Protein 2Q6Q (pdb70)

InterPro domains:
  IPR021611 Spindle pole body component Spc42 [PF11544] (63-131)

CATH classification: 1.20.5.1180

Radius of gyration: 27.57 Å; Cα contacts (8 Å, |Δi|>4): 85; chains: 2; bounding box: 83×24×49 Å

B-factor: mean 36.77, std 15.88, range [16.1, 121.07]

Structure (mmCIF, N/CA/C/O backbone):
data_2Q6Q
#
_entry.id   2Q6Q
#
_cell.length_a   42.860
_cell.length_b   57.790
_cell.length_c   57.170
_cell.angle_alpha   90.00
_cell.angle_beta   90.00
_cell.angle_gamma   90.00
#
_symmetry.space_group_name_H-M   'P 21 21 21'
#
loop_
_entity.id
_entity.type
_entity.pdbx_description
1 polymer 'Spindle pole body component SPC42'
2 non-polymer 'COBALT (II) ION'
3 non-polymer 'CHLORIDE ION'
4 water water
#
loop_
_atom_site.group_PDB
_atom_site.id
_atom_site.type_symbol
_atom_site.label_atom_id
_atom_site.label_alt_id
_atom_site.label_comp_id
_atom_site.label_asym_id
_atom_site.label_entity_id
_atom_site.label_seq_id
_atom_site.pdbx_PDB_ins_code
_atom_site.Cartn_x
_atom_site.Cartn_y
_atom_site.Cartn_z
_atom_site.occupancy
_atom_site.B_iso_or_equiv
_atom_site.auth_seq_id
_atom_site.auth_comp_id
_atom_site.auth_asym_id
_atom_site.auth_atom_id
_atom_site.pdbx_PDB_model_num
ATOM 1 N N . GLN A 1 3 ? 41.972 20.674 29.593 1.00 59.65 67 GLN A N 1
ATOM 2 C CA . GLN A 1 3 ? 41.615 21.646 28.514 1.00 59.16 67 GLN A CA 1
ATOM 3 C C . GLN A 1 3 ? 41.520 20.921 27.180 1.00 57.14 67 GLN A C 1
ATOM 4 O O . GLN A 1 3 ? 40.772 21.335 26.287 1.00 58.78 67 GLN A O 1
ATOM 10 N N . GLN A 1 4 ? 42.315 19.866 27.028 1.00 52.94 68 GLN A N 1
ATOM 11 C CA . GLN A 1 4 ? 41.992 18.871 26.051 1.00 47.33 68 GLN A CA 1
ATOM 12 C C . GLN A 1 4 ? 40.868 18.072 26.719 1.00 40.86 68 GLN A C 1
ATOM 13 O O . GLN A 1 4 ? 39.767 18.044 26.215 1.00 39.67 68 GLN A O 1
ATOM 19 N N . ASN A 1 5 ? 41.109 17.455 27.871 1.00 36.68 69 ASN A N 1
ATOM 20 C CA . ASN A 1 5 ? 40.033 16.656 28.478 1.00 35.42 69 ASN A CA 1
ATOM 21 C C . ASN A 1 5 ? 38.715 17.441 28.620 1.00 34.05 69 ASN A C 1
ATOM 22 O O . ASN A 1 5 ? 37.616 16.909 28.401 1.00 30.32 69 ASN A O 1
ATOM 27 N N . LYS A 1 6 ? 38.839 18.702 29.036 1.00 34.49 70 LYS A N 1
ATOM 28 C CA . LYS A 1 6 ? 37.689 19.582 29.268 1.00 36.79 70 LYS A CA 1
ATOM 29 C C . LYS A 1 6 ? 36.900 19.771 27.973 1.00 36.49 70 LYS A C 1
ATOM 30 O O . LYS A 1 6 ? 35.679 19.669 27.993 1.00 37.01 70 LYS A O 1
ATOM 36 N N . GLU A 1 7 ? 37.586 20.046 26.854 1.00 36.37 71 GLU A N 1
ATOM 37 C CA . GLU A 1 7 ? 36.901 20.268 25.565 1.00 37.59 71 GLU A CA 1
ATOM 38 C C . GLU A 1 7 ? 36.205 18.983 25.095 1.00 35.61 71 GLU A C 1
ATOM 39 O O . GLU A 1 7 ? 35.036 19.011 24.630 1.00 35.28 71 GLU A O 1
ATOM 45 N N . LEU A 1 8 ? 36.937 17.872 25.228 1.00 33.20 72 LEU A N 1
ATOM 46 C CA . LEU A 1 8 ? 36.441 16.543 24.867 1.00 31.98 72 LEU A CA 1
ATOM 47 C C . LEU A 1 8 ? 35.173 16.204 25.632 1.00 30.23 72 LEU A C 1
ATOM 48 O O . LEU A 1 8 ? 34.195 15.734 25.057 1.00 30.59 72 LEU A O 1
ATOM 53 N N . ASN A 1 9 ? 35.174 16.459 26.929 1.00 29.80 73 ASN A N 1
ATOM 54 C CA . ASN A 1 9 ? 33.980 16.221 27.735 1.00 29.79 73 ASN A CA 1
ATOM 55 C C . ASN A 1 9 ? 32.762 17.071 27.342 1.00 30.99 73 ASN A C 1
ATOM 56 O O . ASN A 1 9 ? 31.576 16.624 27.377 1.00 31.46 73 ASN A O 1
ATOM 61 N N . PHE A 1 10 ? 33.039 18.315 27.002 1.00 29.83 74 PHE A N 1
ATOM 62 C CA . PHE A 1 10 ? 32.008 19.185 26.534 1.00 30.40 74 PHE A CA 1
ATOM 63 C C . PHE A 1 10 ? 31.475 18.684 25.199 1.00 29.82 74 PHE A C 1
ATOM 64 O O . PHE A 1 10 ? 30.254 18.661 24.966 1.00 28.83 74 PHE A O 1
ATOM 72 N N . LYS A 1 11 ? 32.392 18.326 24.305 1.00 30.33 75 LYS A N 1
ATOM 73 C CA . LYS A 1 11 ? 31.999 17.708 23.058 1.00 32.06 75 LYS A CA 1
ATOM 74 C C . LYS A 1 11 ? 31.190 16.422 23.248 1.00 30.38 75 LYS A C 1
ATOM 75 O O . LYS A 1 11 ? 30.215 16.144 22.494 1.00 29.03 75 LYS A O 1
ATOM 81 N N . LEU A 1 12 ? 31.569 15.621 24.238 1.00 28.01 76 LEU A N 1
ATOM 82 C CA . LEU A 1 12 ? 30.839 14.374 24.450 1.00 29.04 76 LEU A CA 1
ATOM 83 C C . LEU A 1 12 ? 29.381 14.665 24.888 1.00 28.93 76 LEU A C 1
ATOM 84 O O . LEU A 1 12 ? 28.456 14.039 24.378 1.00 26.48 76 LEU A O 1
ATOM 89 N N . ARG A 1 13 ? 29.190 15.616 25.805 1.00 26.45 77 ARG A N 1
ATOM 90 C CA . ARG A 1 13 ? 27.861 16.092 26.182 1.00 30.77 77 ARG A CA 1
ATOM 91 C C . ARG A 1 13 ? 27.036 16.627 24.997 1.00 30.28 77 ARG A C 1
ATOM 92 O O . ARG A 1 13 ? 25.823 16.409 24.892 1.00 29.33 77 ARG A O 1
ATOM 100 N N . GLU A 1 14 ? 27.688 17.331 24.092 1.00 28.97 78 GLU A N 1
ATOM 101 C CA . GLU A 1 14 ? 26.981 17.785 22.906 1.00 29.88 78 GLU A CA 1
ATOM 102 C C . GLU A 1 14 ? 26.614 16.670 21.946 1.00 29.73 78 GLU A C 1
ATOM 103 O O . GLU A 1 14 ? 25.557 16.731 21.294 1.00 27.30 78 GLU A O 1
ATOM 109 N N . LYS A 1 15 ? 27.502 15.687 21.758 1.00 28.92 79 LYS A N 1
ATOM 110 C CA . LYS A 1 15 ? 27.082 14.522 20.982 1.00 28.05 79 LYS A CA 1
ATOM 111 C C . LYS A 1 15 ? 25.927 13.791 21.609 1.00 26.14 79 LYS A C 1
ATOM 112 O O . LYS A 1 15 ? 25.055 13.306 20.872 1.00 24.48 79 LYS A O 1
ATOM 118 N N . GLN A 1 16 ? 25.951 13.602 22.936 1.00 25.53 80 GLN A N 1
ATOM 119 C CA . GLN A 1 16 ? 24.834 12.946 23.670 1.00 26.66 80 GLN A CA 1
ATOM 120 C C . GLN A 1 16 ? 23.528 13.664 23.424 1.00 27.54 80 GLN A C 1
ATOM 121 O O . GLN A 1 16 ? 22.464 13.046 23.216 1.00 26.90 80 GLN A O 1
ATOM 127 N N . ASN A 1 17 ? 23.590 14.989 23.503 1.00 27.27 81 ASN A N 1
ATOM 128 C CA . ASN A 1 17 ? 22.383 15.805 23.248 1.00 27.03 81 ASN A CA 1
ATOM 129 C C . ASN A 1 17 ? 21.904 15.634 21.798 1.00 26.29 81 ASN A C 1
ATOM 130 O O . ASN A 1 17 ? 20.716 15.593 21.530 1.00 25.18 81 ASN A O 1
ATOM 135 N N . GLU A 1 18 ? 22.836 15.547 20.855 1.00 25.26 82 GLU A N 1
ATOM 136 C CA . GLU A 1 18 ? 22.476 15.337 19.453 1.00 25.07 82 GLU A CA 1
ATOM 137 C C . GLU A 1 18 ? 21.906 13.937 19.240 1.00 23.75 82 GLU A C 1
ATOM 138 O O . GLU A 1 18 ? 20.920 13.719 18.488 1.00 24.19 82 GLU A O 1
ATOM 144 N N . ILE A 1 19 ? 22.490 12.972 19.909 1.00 21.68 83 ILE A N 1
ATOM 145 C CA . ILE A 1 19 ? 21.934 11.625 19.861 1.00 22.81 83 ILE A CA 1
ATOM 146 C C . ILE A 1 19 ? 20.477 11.584 20.381 1.00 24.42 83 ILE A C 1
ATOM 147 O O . ILE A 1 19 ? 19.600 10.899 19.783 1.00 22.23 83 ILE A O 1
ATOM 152 N N . PHE A 1 20 ? 20.213 12.240 21.522 1.00 25.50 84 PHE A N 1
ATOM 153 C CA . PHE A 1 20 ? 18.831 12.274 22.057 1.00 26.54 84 PHE A CA 1
ATOM 154 C C . PHE A 1 20 ? 17.837 12.941 21.077 1.00 26.48 84 PHE A C 1
ATOM 155 O O . PHE A 1 20 ? 16.705 12.510 20.904 1.00 25.31 84 PHE A O 1
ATOM 163 N N . GLU A 1 21 ? 18.247 14.063 20.508 1.00 26.55 85 GLU A N 1
ATOM 164 C CA . GLU A 1 21 ? 17.436 14.773 19.520 1.00 27.82 85 GLU A CA 1
ATOM 165 C C . GLU A 1 21 ? 17.175 13.936 18.240 1.00 24.18 85 GLU A C 1
ATOM 166 O O . GLU A 1 21 ? 16.017 13.858 17.770 1.00 23.07 85 GLU A O 1
ATOM 172 N N . LEU A 1 22 ? 18.194 13.234 17.723 1.00 23.46 86 LEU A N 1
ATOM 173 C CA . LEU A 1 22 ? 17.974 12.273 16.594 1.00 23.23 86 LEU A CA 1
ATOM 174 C C . LEU A 1 22 ? 17.050 11.073 16.938 1.00 23.57 86 LEU A C 1
ATOM 175 O O . LEU A 1 22 ? 16.255 10.572 16.114 1.00 21.97 86 LEU A O 1
ATOM 180 N N . LYS A 1 23 ? 17.139 10.609 18.166 1.00 24.67 87 LYS A N 1
ATOM 181 C CA . LYS A 1 23 ? 16.229 9.563 18.600 1.00 25.82 87 LYS A CA 1
ATOM 182 C C . LYS A 1 23 ? 14.794 10.059 18.684 1.00 25.64 87 LYS A C 1
ATOM 183 O O . LYS A 1 23 ? 13.874 9.337 18.271 1.00 28.55 87 LYS A O 1
ATOM 189 N N . LYS A 1 24 ? 14.579 11.246 19.245 1.00 22.99 88 LYS A N 1
ATOM 190 C CA . LYS A 1 24 ? 13.249 11.869 19.216 1.00 25.68 88 LYS A CA 1
ATOM 191 C C . LYS A 1 24 ? 12.702 12.054 17.796 1.00 26.67 88 LYS A C 1
ATOM 192 O O . LYS A 1 24 ? 11.493 11.868 17.523 1.00 27.78 88 LYS A O 1
ATOM 198 N N . ILE A 1 25 ? 13.574 12.468 16.887 1.00 24.96 89 ILE A N 1
ATOM 199 C CA . ILE A 1 25 ? 13.185 12.587 15.475 1.00 24.77 89 ILE A CA 1
ATOM 200 C C . ILE A 1 25 ? 12.777 11.237 14.864 1.00 25.24 89 ILE A C 1
ATOM 201 O O . ILE A 1 25 ? 11.761 11.119 14.180 1.00 23.61 89 ILE A O 1
ATOM 206 N N . ALA A 1 26 ? 13.572 10.206 15.094 1.00 27.83 90 ALA A N 1
ATOM 207 C CA . ALA A 1 26 ? 13.201 8.887 14.643 1.00 28.07 90 ALA A CA 1
ATOM 208 C C . ALA A 1 26 ? 11.838 8.453 15.225 1.00 30.35 90 ALA A C 1
ATOM 209 O O . ALA A 1 26 ? 10.952 7.928 14.514 1.00 28.52 90 ALA A O 1
ATOM 211 N N . GLU A 1 27 ? 11.681 8.646 16.534 1.00 30.60 91 GLU A N 1
ATOM 212 C CA . GLU A 1 27 ? 10.459 8.273 17.213 1.00 27.17 91 GLU A CA 1
ATOM 213 C C . GLU A 1 27 ? 9.238 8.968 16.574 1.00 26.04 91 GLU A C 1
ATOM 214 O O . GLU A 1 27 ? 8.207 8.304 16.337 1.00 22.36 91 GLU A O 1
ATOM 220 N N . THR A 1 28 ? 9.363 10.282 16.264 1.00 24.92 92 THR A N 1
ATOM 221 C CA . THR A 1 28 ? 8.346 11.040 15.525 1.00 25.95 92 THR A CA 1
ATOM 222 C C . THR A 1 28 ? 8.083 10.470 14.146 1.00 24.67 92 THR A C 1
ATOM 223 O O . THR A 1 28 ? 6.911 10.310 13.798 1.00 23.73 92 THR A O 1
ATOM 227 N N . LEU A 1 29 ? 9.138 10.152 13.360 1.00 23.18 93 LEU A N 1
ATOM 228 C CA . LEU A 1 29 ? 8.894 9.529 12.049 1.00 23.78 93 LEU A CA 1
ATOM 229 C C . LEU A 1 29 ? 8.148 8.193 12.123 1.00 24.78 93 LEU A C 1
ATOM 230 O O . LEU A 1 29 ? 7.215 7.930 11.351 1.00 23.54 93 LEU A O 1
ATOM 235 N N . ARG A 1 30 ? 8.538 7.333 13.049 1.00 26.00 94 ARG A N 1
ATOM 236 C CA . ARG A 1 30 ? 7.816 6.063 13.205 1.00 25.31 94 ARG A CA 1
ATOM 237 C C . ARG A 1 30 ? 6.406 6.329 13.585 1.00 24.57 94 ARG A C 1
ATOM 238 O O . ARG A 1 30 ? 5.533 5.619 13.140 1.00 25.82 94 ARG A O 1
ATOM 246 N N . SER A 1 31 ? 6.158 7.308 14.447 1.00 24.41 95 SER A N 1
ATOM 247 C CA . SER A 1 31 ? 4.765 7.623 14.742 1.00 26.20 95 SER A CA 1
ATOM 248 C C . SER A 1 31 ? 3.928 7.994 13.508 1.00 24.76 95 SER A C 1
ATOM 249 O O . SER A 1 31 ? 2.780 7.519 13.351 1.00 23.51 95 SER A O 1
ATOM 252 N N . LYS A 1 32 ? 4.467 8.897 12.689 1.00 24.30 96 LYS A N 1
ATOM 253 C CA . LYS A 1 32 ? 3.800 9.358 11.485 1.00 23.97 96 LYS A CA 1
ATOM 254 C C . LYS A 1 32 ? 3.681 8.243 10.471 1.00 26.10 96 LYS A C 1
ATOM 255 O O . LYS A 1 32 ? 2.698 8.178 9.722 1.00 26.15 96 LYS A O 1
ATOM 261 N N . LEU A 1 33 ? 4.653 7.339 10.443 1.00 26.80 97 LEU A N 1
ATOM 262 C CA . LEU A 1 33 ? 4.559 6.202 9.499 1.00 28.13 97 LEU A CA 1
ATOM 263 C C . LEU A 1 33 ? 3.357 5.279 9.824 1.00 28.40 97 LEU A C 1
ATOM 264 O O . LEU A 1 33 ? 2.599 4.857 8.938 1.00 27.60 97 LEU A O 1
ATOM 269 N N . GLU A 1 34 ? 3.181 5.023 11.104 1.00 27.22 98 GLU A N 1
ATOM 270 C CA . GLU A 1 34 ? 2.124 4.150 11.603 1.00 26.32 98 GLU A CA 1
ATOM 271 C C . GLU A 1 34 ? 0.775 4.801 11.386 1.00 26.22 98 GLU A C 1
ATOM 272 O O . GLU A 1 34 ? -0.176 4.155 10.950 1.00 27.46 98 GLU A O 1
ATOM 278 N N . LYS A 1 35 ? 0.659 6.093 11.677 1.00 25.30 99 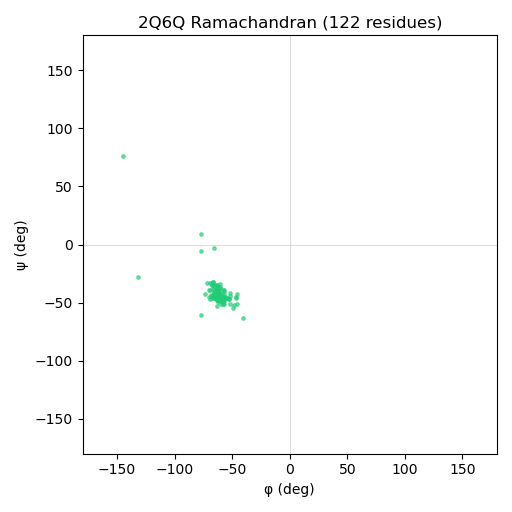LYS A N 1
ATOM 279 C CA . LYS A 1 35 ? -0.518 6.853 11.204 1.00 25.33 99 LYS A CA 1
ATOM 280 C C . LYS A 1 35 ? -0.868 6.811 9.729 1.00 25.77 99 LYS A C 1
ATOM 281 O O . LYS A 1 35 ? -2.040 6.627 9.388 1.00 26.92 99 LYS A O 1
ATOM 287 N N . TYR A 1 36 ? 0.108 6.993 8.844 1.00 24.60 100 TYR A N 1
ATOM 288 C CA . TYR A 1 36 ? -0.149 6.893 7.394 1.00 24.67 100 TYR A CA 1
ATOM 289 C C . TYR A 1 36 ? -0.535 5.501 6.924 1.00 28.61 100 TYR A C 1
ATOM 290 O O . TYR A 1 36 ? -1.278 5.364 5.972 1.00 29.87 100 TYR A O 1
ATOM 299 N N . VAL A 1 37 ? 0.042 4.470 7.547 1.00 29.60 101 VAL A N 1
ATOM 300 C CA . VAL A 1 37 ? -0.381 3.110 7.267 1.00 29.26 101 VAL A CA 1
ATOM 301 C C . VAL A 1 37 ? -1.860 2.952 7.619 1.00 27.80 101 VAL A C 1
ATOM 302 O O . VAL A 1 37 ? -2.637 2.383 6.892 1.00 27.63 101 VAL A O 1
ATOM 306 N N . ASP A 1 38 ? -2.254 3.444 8.769 1.00 28.04 102 ASP A N 1
ATOM 307 C CA . ASP A 1 38 ? -3.655 3.424 9.114 1.00 26.02 102 ASP A CA 1
ATOM 308 C C . ASP A 1 38 ? -4.562 4.270 8.219 1.00 26.88 102 ASP A C 1
ATOM 309 O O . ASP A 1 38 ? -5.700 3.879 7.922 1.00 28.27 102 ASP A O 1
ATOM 314 N N . ILE A 1 39 ? -4.119 5.475 7.918 1.00 25.11 103 ILE A N 1
ATOM 315 C CA . ILE A 1 39 ? -4.832 6.334 6.951 1.00 25.14 103 ILE A CA 1
ATOM 316 C C . ILE A 1 39 ? -5.047 5.571 5.615 1.00 26.95 103 ILE A C 1
ATOM 317 O O . ILE A 1 39 ? -6.180 5.501 5.083 1.00 27.09 103 ILE A O 1
ATOM 322 N N . THR A 1 40 ? -3.999 4.912 5.138 1.00 25.76 104 THR A N 1
ATOM 323 C CA . THR A 1 40 ? -4.014 4.262 3.841 1.00 25.25 104 THR A CA 1
ATOM 324 C C . THR A 1 40 ? -5.024 3.118 3.853 1.00 28.15 104 THR A C 1
ATOM 325 O O . THR A 1 40 ? -5.804 2.958 2.877 1.00 28.29 104 THR A O 1
ATOM 329 N N . LYS A 1 41 ? -5.036 2.340 4.953 1.00 28.75 105 LYS A N 1
ATOM 330 C CA . LYS A 1 41 ? -6.055 1.290 5.107 1.00 28.33 105 LYS A CA 1
ATOM 331 C C . LYS A 1 41 ? -7.457 1.860 5.253 1.00 27.53 105 LYS A C 1
ATOM 332 O O . LYS A 1 41 ? -8.373 1.335 4.686 1.00 23.42 105 LYS A O 1
ATOM 338 N N . LYS A 1 42 ? -7.634 2.945 6.016 1.00 28.46 106 LYS A N 1
ATOM 339 C CA . LYS A 1 42 ? -8.949 3.521 6.095 1.00 28.81 106 LYS A CA 1
ATOM 340 C C . LYS A 1 42 ? -9.444 3.952 4.729 1.00 26.19 106 LYS A C 1
ATOM 341 O O . LYS A 1 42 ? -10.585 3.634 4.341 1.00 25.23 106 LYS A O 1
ATOM 347 N N . LEU A 1 43 ? -8.626 4.713 4.013 1.00 23.05 107 LEU A N 1
ATOM 348 C CA . LEU A 1 43 ? -8.994 5.158 2.680 1.00 22.51 107 LEU A CA 1
ATOM 349 C C . LEU A 1 43 ? -9.319 3.987 1.729 1.00 21.85 107 LEU A C 1
ATOM 350 O O . LEU A 1 43 ? -10.275 4.040 1.012 1.00 23.28 107 LEU A O 1
ATOM 355 N N . GLU A 1 44 ? -8.529 2.926 1.696 1.00 22.62 108 GLU A N 1
ATOM 356 C CA . GLU A 1 44 ? -8.853 1.825 0.833 1.00 24.56 108 GLU A CA 1
ATOM 357 C C . GLU A 1 44 ? -10.190 1.220 1.183 1.00 24.27 108 GLU A C 1
ATOM 358 O O . GLU A 1 44 ? -10.999 0.935 0.303 1.00 25.13 108 GLU A O 1
ATOM 364 N N . ASP A 1 45 ? -10.425 1.008 2.473 1.00 22.96 109 ASP A N 1
ATOM 365 C CA . ASP A 1 45 ? -11.707 0.436 2.892 1.00 27.19 109 ASP A CA 1
ATOM 366 C C . ASP A 1 45 ? -12.867 1.432 2.586 1.00 25.31 109 ASP A C 1
ATOM 367 O O . ASP A 1 45 ? -13.933 1.014 2.125 1.00 23.97 109 ASP A O 1
ATOM 372 N N . GLN A 1 46 ? -12.651 2.742 2.778 1.00 25.02 110 GLN A N 1
ATOM 373 C CA . GLN A 1 46 ? -13.663 3.714 2.372 1.00 25.78 110 GLN A CA 1
ATOM 374 C C . GLN A 1 46 ? -13.937 3.677 0.869 1.00 24.61 110 GLN A C 1
ATOM 375 O O . GLN A 1 46 ? -15.094 3.731 0.456 1.00 25.96 110 GLN A O 1
ATOM 381 N N . ASN A 1 47 ? -12.884 3.614 0.045 1.00 24.07 111 ASN A N 1
ATOM 382 C CA . ASN A 1 47 ? -13.028 3.612 -1.382 1.00 23.02 111 ASN A CA 1
ATOM 383 C C . ASN A 1 47 ? -13.685 2.330 -1.857 1.00 23.24 111 ASN A C 1
ATOM 384 O O . ASN A 1 47 ? -14.446 2.340 -2.806 1.00 22.03 111 ASN A O 1
ATOM 389 N N . LEU A 1 48 ? -13.421 1.237 -1.177 1.00 22.87 112 LEU A N 1
ATOM 390 C CA . LEU A 1 48 ? -14.045 -0.034 -1.569 1.00 21.79 112 LEU A CA 1
ATOM 391 C C . LEU A 1 48 ? -15.546 0.125 -1.309 1.00 20.72 112 LEU A C 1
ATOM 392 O O . LEU A 1 48 ? -16.355 -0.247 -2.101 1.00 23.16 112 LEU A O 1
ATOM 397 N N . ASN A 1 49 ? -15.942 0.673 -0.183 1.00 21.54 113 ASN A N 1
ATOM 398 C CA . ASN A 1 49 ? -17.364 0.802 0.039 1.00 22.35 113 ASN A CA 1
ATOM 399 C C . ASN A 1 49 ? -18.054 1.666 -0.999 1.00 20.83 113 ASN A C 1
ATOM 400 O O . ASN A 1 49 ? -19.183 1.360 -1.454 1.00 18.18 113 ASN A O 1
ATOM 405 N N . LEU A 1 50 ? -17.375 2.712 -1.417 1.00 19.87 114 LEU A N 1
ATOM 406 C CA . LEU A 1 50 ? -17.950 3.609 -2.429 1.00 21.95 114 LEU A CA 1
ATOM 407 C C . LEU A 1 50 ? -18.076 2.911 -3.809 1.00 21.98 114 LEU A C 1
ATOM 408 O O . LEU A 1 50 ? -19.087 3.040 -4.523 1.00 23.41 114 LEU A O 1
ATOM 413 N N . GLN A 1 51 ? -17.034 2.220 -4.230 1.00 21.31 115 GLN A N 1
ATOM 414 C CA . GLN A 1 51 ? -17.138 1.472 -5.498 1.00 23.77 115 GLN A CA 1
ATOM 415 C C . GLN A 1 51 ? -18.198 0.441 -5.487 1.00 24.36 115 GLN A C 1
ATOM 416 O O . GLN A 1 51 ? -18.824 0.239 -6.493 1.00 26.61 115 GLN A O 1
ATOM 422 N N . ILE A 1 52 ? -18.411 -0.234 -4.368 1.00 23.97 116 ILE A N 1
ATOM 423 C CA . ILE A 1 52 ? -19.578 -1.137 -4.274 1.00 24.96 116 ILE A CA 1
ATOM 424 C C . ILE A 1 52 ? -20.957 -0.409 -4.428 1.00 24.57 116 ILE A C 1
ATOM 425 O O . ILE A 1 52 ? -21.863 -0.901 -5.149 1.00 22.23 116 ILE A O 1
ATOM 430 N N . LYS A 1 53 ? -21.153 0.736 -3.749 1.00 23.08 117 LYS A N 1
ATOM 431 C CA . LYS A 1 53 ? -22.393 1.446 -3.922 1.00 26.06 117 LYS A CA 1
ATOM 432 C C . LYS A 1 53 ? -22.551 1.894 -5.376 1.00 23.69 117 LYS A C 1
ATOM 433 O O . LYS A 1 53 ? -23.637 1.859 -5.870 1.00 25.18 117 LYS A O 1
ATOM 439 N N . ILE A 1 54 ? -21.481 2.333 -6.034 1.00 21.12 118 ILE A N 1
ATOM 440 C CA . ILE A 1 54 ? -21.526 2.746 -7.443 1.00 21.27 118 ILE A CA 1
ATOM 441 C C . ILE A 1 54 ? -21.912 1.611 -8.419 1.00 24.18 118 ILE A C 1
ATOM 442 O O . ILE A 1 54 ? -22.744 1.799 -9.319 1.00 25.39 118 ILE A O 1
ATOM 447 N N . SER A 1 55 ? -21.308 0.446 -8.216 1.00 23.91 119 SER A N 1
ATOM 448 C CA . SER A 1 55 ? -21.599 -0.723 -9.004 1.00 26.45 119 SER A CA 1
ATOM 449 C C . SER A 1 55 ? -23.042 -1.082 -8.871 1.00 25.65 119 SER A C 1
ATOM 450 O O . SER A 1 55 ? -23.645 -1.512 -9.860 1.00 25.36 119 SER A O 1
ATOM 453 N N . ASP A 1 56 ? -23.557 -1.014 -7.629 1.00 22.65 120 ASP A N 1
ATOM 454 C CA . ASP A 1 56 ? -24.995 -1.208 -7.370 1.00 23.77 120 ASP A CA 1
ATOM 455 C C . ASP A 1 56 ? -25.826 -0.209 -8.144 1.00 25.19 120 ASP A C 1
ATOM 456 O O . ASP A 1 56 ? -26.805 -0.575 -8.796 1.00 27.12 120 ASP A O 1
ATOM 461 N N . LEU A 1 57 ? -25.504 1.071 -8.043 1.00 25.74 121 LEU A N 1
ATOM 462 C CA . LEU A 1 57 ? -26.250 2.063 -8.874 1.00 25.60 121 LEU A CA 1
ATOM 463 C C . LEU A 1 57 ? -26.113 1.864 -10.369 1.00 25.61 121 LEU A C 1
ATOM 464 O O . LEU A 1 57 ? -27.123 1.859 -11.070 1.00 27.15 121 LEU A O 1
ATOM 469 N N . GLU A 1 58 ? -24.900 1.664 -10.867 1.00 26.35 122 GLU A N 1
ATOM 470 C CA . GLU A 1 58 ? -24.735 1.326 -12.246 1.00 29.05 122 GLU A CA 1
ATOM 471 C C . GLU A 1 58 ? -25.695 0.255 -12.734 1.00 30.67 122 GLU A C 1
ATOM 472 O O . GLU A 1 58 ? -26.221 0.376 -13.832 1.00 32.09 122 GLU A O 1
ATOM 478 N N . LYS A 1 59 ? -25.918 -0.795 -11.948 1.00 30.82 123 LYS A N 1
ATOM 479 C CA . LYS A 1 59 ? -26.768 -1.909 -12.433 1.00 30.60 123 LYS A CA 1
ATOM 480 C C . LYS A 1 59 ? -28.198 -1.492 -12.441 1.00 33.30 123 LYS A C 1
ATOM 481 O O . LYS A 1 59 ? -28.896 -1.752 -13.411 1.00 33.69 123 LYS A O 1
ATOM 487 N N . LYS A 1 60 ? -28.636 -0.799 -11.389 1.00 35.94 124 LYS A N 1
ATOM 488 C CA . LYS A 1 60 ? -29.993 -0.197 -11.379 1.00 38.55 124 LYS A CA 1
ATOM 489 C C . LYS A 1 60 ? -30.286 0.581 -12.660 1.00 42.00 124 LYS A C 1
ATOM 490 O O . LYS A 1 60 ? -31.318 0.370 -13.310 1.00 44.04 124 LYS A O 1
ATOM 496 N N . LEU A 1 61 ? -29.373 1.480 -13.006 1.00 43.44 125 LEU A N 1
ATOM 497 C CA . LEU A 1 61 ? -29.504 2.367 -14.168 1.00 44.56 125 LEU A CA 1
ATOM 498 C C . LEU A 1 61 ? -29.211 1.632 -15.490 1.00 46.63 125 LEU A C 1
ATOM 499 O O . LEU A 1 61 ? -29.377 2.213 -16.563 1.00 45.85 125 LEU A O 1
ATOM 504 N N . SER A 1 62 ? -28.774 0.367 -15.437 1.00 49.25 126 SER A N 1
ATOM 505 C CA . SER A 1 62 ? -28.465 -0.325 -16.693 1.00 52.89 126 SER A CA 1
ATOM 506 C C . SER A 1 62 ? -29.788 -0.644 -17.410 1.00 56.33 126 SER A C 1
ATOM 507 O O . SER A 1 62 ? -29.874 -0.590 -18.634 1.00 55.96 126 SER A O 1
ATOM 510 N N . ASP A 1 63 ? -30.819 -0.910 -16.607 1.00 59.69 127 ASP A N 1
ATOM 511 C CA . ASP A 1 63 ? -32.215 -0.981 -17.058 1.00 62.15 127 ASP A CA 1
ATOM 512 C C . ASP A 1 63 ? -32.628 0.101 -18.088 1.00 64.61 127 ASP A C 1
ATOM 513 O O . ASP A 1 63 ? -32.986 -0.226 -19.228 1.00 65.16 127 ASP A O 1
ATOM 518 N N . ALA A 1 64 ? -32.590 1.373 -17.685 1.00 65.31 128 ALA A N 1
ATOM 519 C CA . ALA A 1 64 ? -32.934 2.481 -18.585 1.00 65.58 128 ALA A CA 1
ATOM 520 C C . ALA A 1 64 ? -31.932 3.644 -18.509 1.00 66.16 128 ALA A C 1
ATOM 521 O O . ALA A 1 64 ? -31.992 4.500 -17.612 1.00 66.21 128 ALA A O 1
ATOM 523 N N . GLN B 1 3 ? 43.812 5.934 29.989 1.00 42.22 67 GLN B N 1
ATOM 524 C CA . GLN B 1 3 ? 42.521 6.104 30.698 1.00 41.39 67 GLN B CA 1
ATOM 525 C C . GLN B 1 3 ? 41.744 7.367 30.273 1.00 38.40 67 GLN B C 1
ATOM 526 O O . GLN B 1 3 ? 41.234 7.394 29.171 1.00 37.41 67 GLN B O 1
ATOM 532 N N . GLN B 1 4 ? 41.636 8.394 31.114 1.00 35.81 68 GLN B N 1
ATOM 533 C CA . GLN B 1 4 ? 40.635 9.475 30.834 1.00 34.99 68 GLN B CA 1
ATOM 534 C C . GLN B 1 4 ? 40.645 10.068 29.413 1.00 31.49 68 GLN B C 1
ATOM 535 O O . GLN B 1 4 ? 39.616 10.137 28.714 1.00 32.03 68 GLN B O 1
ATOM 541 N N . ASN B 1 5 ? 41.798 10.531 28.993 1.00 28.91 69 ASN B N 1
ATOM 542 C CA . ASN B 1 5 ? 41.890 11.136 27.681 1.00 28.05 69 ASN B CA 1
ATOM 543 C C . ASN B 1 5 ? 41.673 10.096 26.561 1.00 26.93 69 ASN B C 1
ATOM 544 O O . ASN B 1 5 ? 40.932 10.362 25.604 1.00 24.62 69 ASN B O 1
ATOM 549 N N . LYS B 1 6 ? 42.290 8.917 26.672 1.00 23.89 70 LYS B N 1
ATOM 550 C CA . LYS B 1 6 ? 41.950 7.883 25.671 1.00 25.86 70 LYS B CA 1
ATOM 551 C C . LYS B 1 6 ? 40.471 7.469 25.740 1.00 22.62 70 LYS B C 1
ATOM 552 O O . LYS B 1 6 ? 39.867 7.131 24.722 1.00 23.31 70 LYS B O 1
ATOM 558 N N . GLU B 1 7 ? 39.874 7.427 26.924 1.00 21.73 71 GLU B N 1
ATOM 559 C CA . GLU B 1 7 ? 38.450 7.058 26.975 1.00 25.17 71 GLU B CA 1
ATOM 560 C C . GLU B 1 7 ? 37.572 8.072 26.281 1.00 26.48 71 GLU B C 1
ATOM 561 O O . GLU B 1 7 ? 36.650 7.680 25.525 1.00 27.84 71 GLU B O 1
ATOM 567 N N . LEU B 1 8 ? 37.812 9.356 26.559 1.00 24.72 72 LEU B N 1
ATOM 568 C CA . LEU B 1 8 ? 37.031 10.421 25.938 1.00 23.92 72 LEU B CA 1
ATOM 569 C C . LEU B 1 8 ? 37.073 10.398 24.428 1.00 23.05 72 LEU B C 1
ATOM 570 O O . LEU B 1 8 ? 36.018 10.423 23.786 1.00 26.12 72 LEU B O 1
ATOM 575 N N . ASN B 1 9 ? 38.279 10.337 23.870 1.00 21.76 73 ASN B N 1
ATOM 576 C CA . ASN B 1 9 ? 38.478 10.219 22.448 1.00 24.41 73 ASN B CA 1
ATOM 577 C C . ASN B 1 9 ? 37.762 9.013 21.884 1.00 23.17 73 ASN B C 1
ATOM 578 O O . ASN B 1 9 ? 37.056 9.117 20.890 1.00 25.56 73 ASN B O 1
ATOM 583 N N . PHE B 1 10 ? 37.877 7.859 22.527 1.00 23.47 74 PHE B N 1
ATOM 584 C CA . PHE B 1 10 ? 37.170 6.680 22.016 1.00 23.60 74 PHE B CA 1
ATOM 585 C C . PHE B 1 10 ? 35.637 6.884 22.050 1.00 24.29 74 PHE B C 1
ATOM 586 O O . PHE B 1 10 ? 34.928 6.626 21.050 1.00 23.07 74 PHE B O 1
ATOM 594 N N . LYS B 1 11 ? 35.117 7.361 23.176 1.00 22.02 75 LYS B N 1
ATOM 595 C CA . LYS B 1 11 ? 33.689 7.550 23.336 1.00 22.69 75 LYS B CA 1
ATOM 596 C C . LYS B 1 11 ? 33.196 8.582 22.334 1.00 24.02 75 LYS B C 1
ATOM 597 O O . LYS B 1 11 ? 32.135 8.393 21.759 1.00 27.11 75 LYS B O 1
ATOM 603 N N . LEU B 1 12 ? 33.951 9.630 22.063 1.00 24.56 76 LEU B N 1
ATOM 604 C CA . LEU B 1 12 ? 33.567 10.556 20.984 1.00 28.91 76 LEU B CA 1
ATOM 605 C C . LEU B 1 12 ? 33.428 9.941 19.575 1.00 30.26 76 LEU B C 1
ATOM 606 O O . LEU B 1 12 ? 32.453 10.228 18.839 1.00 29.71 76 LEU B O 1
ATOM 611 N N . ARG B 1 13 ? 34.440 9.182 19.174 1.00 29.29 77 ARG B N 1
ATOM 612 C CA . ARG B 1 13 ? 34.389 8.482 17.886 1.00 31.47 77 ARG B CA 1
ATOM 613 C C . ARG B 1 13 ? 33.152 7.600 17.892 1.00 31.12 77 ARG B C 1
ATOM 614 O O . ARG B 1 13 ? 32.378 7.560 16.901 1.00 29.08 77 ARG B O 1
ATOM 622 N N . GLU B 1 14 ? 32.963 6.875 18.987 1.00 29.38 78 GLU B N 1
ATOM 623 C CA . GLU B 1 14 ? 31.763 6.019 19.081 1.00 30.49 78 GLU B CA 1
ATOM 624 C C . GLU B 1 14 ? 30.404 6.773 18.947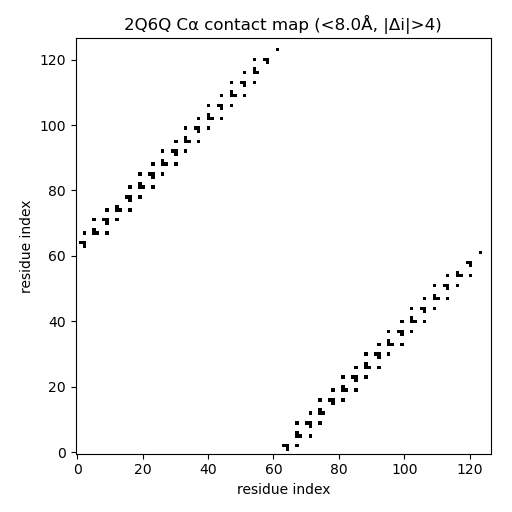 1.00 30.02 78 GLU B C 1
ATOM 625 O O . GLU B 1 14 ? 29.518 6.325 18.201 1.00 30.03 78 GLU B O 1
ATOM 631 N N . LYS B 1 15 ? 30.236 7.903 19.647 1.00 27.18 79 LYS B N 1
ATOM 632 C CA . LYS B 1 15 ? 28.982 8.677 19.523 1.00 25.42 79 LYS B CA 1
ATOM 633 C C . LYS B 1 15 ? 28.839 9.259 18.141 1.00 22.77 79 LYS B C 1
ATOM 634 O O . LYS B 1 15 ? 27.755 9.441 17.649 1.00 22.97 79 LYS B O 1
ATOM 640 N N . GLN B 1 16 ? 29.935 9.602 17.494 1.00 24.65 80 GLN B N 1
ATOM 641 C CA . GLN B 1 16 ? 29.777 10.098 16.148 1.00 28.39 80 GLN B CA 1
ATOM 642 C C . GLN B 1 16 ? 29.325 9.001 15.201 1.00 28.70 80 GLN B C 1
ATOM 643 O O . GLN B 1 16 ? 28.553 9.262 14.236 1.00 29.25 80 GLN B O 1
ATOM 649 N N . ASN B 1 17 ? 29.787 7.788 15.472 1.00 28.09 81 ASN B N 1
ATOM 650 C CA . ASN B 1 17 ? 29.357 6.598 14.757 1.00 31.73 81 ASN B CA 1
ATOM 651 C C . ASN B 1 17 ? 27.852 6.422 14.907 1.00 30.67 81 ASN B C 1
ATOM 652 O O . ASN B 1 17 ? 27.119 6.151 13.947 1.00 32.45 81 ASN B O 1
ATOM 657 N N . GLU B 1 18 ? 27.391 6.542 16.148 1.00 26.88 82 GLU B N 1
ATOM 658 C CA . GLU B 1 18 ? 25.984 6.416 16.428 1.00 27.40 82 GLU B CA 1
ATOM 659 C C . GLU B 1 18 ? 25.114 7.509 15.761 1.00 25.23 82 GLU B C 1
ATOM 660 O O . GLU B 1 18 ? 24.025 7.259 15.269 1.00 26.60 82 GLU B O 1
ATOM 666 N N . ILE B 1 19 ? 25.594 8.731 15.672 1.00 24.94 83 ILE B N 1
ATOM 667 C CA . ILE B 1 19 ? 24.876 9.722 14.923 1.00 21.93 83 ILE B CA 1
ATOM 668 C C . ILE B 1 19 ? 24.726 9.347 13.480 1.00 24.56 83 ILE B C 1
ATOM 669 O O . ILE B 1 19 ? 23.687 9.593 12.879 1.00 24.30 83 ILE B O 1
ATOM 674 N N . PHE B 1 20 ? 25.797 8.863 12.867 1.00 23.35 84 PHE B N 1
ATOM 675 C CA . PHE B 1 20 ? 25.744 8.584 11.446 1.00 26.13 84 PHE B CA 1
ATOM 676 C C . PHE B 1 20 ? 24.628 7.536 11.231 1.00 24.51 84 PHE B C 1
ATOM 677 O O . PHE B 1 20 ? 23.818 7.610 10.281 1.00 22.95 84 PHE B O 1
ATOM 685 N N . GLU B 1 21 ? 24.646 6.495 12.052 1.00 22.95 85 GLU B N 1
ATOM 686 C CA . GLU B 1 21 ? 23.620 5.461 11.971 1.00 25.49 85 GLU B CA 1
ATOM 687 C C . GLU B 1 21 ? 22.195 6.007 12.256 1.00 25.79 85 GLU B C 1
ATOM 688 O O . GLU B 1 21 ? 21.238 5.612 11.580 1.00 28.19 85 GLU B O 1
ATOM 694 N N . LEU B 1 22 ? 22.019 6.879 13.237 1.00 23.27 86 LEU B N 1
ATOM 695 C CA . LEU B 1 22 ? 20.673 7.374 13.514 1.00 25.45 86 LEU B CA 1
ATOM 696 C C . LEU B 1 22 ? 20.151 8.230 12.348 1.00 25.60 86 LEU B C 1
ATOM 697 O O . LEU B 1 22 ? 18.940 8.265 12.027 1.00 25.69 86 LEU B O 1
ATOM 702 N N . LYS B 1 23 ? 21.048 8.967 11.712 1.00 23.80 87 LYS B N 1
ATOM 703 C CA . LYS B 1 23 ? 20.637 9.754 10.559 1.00 22.81 87 LYS B CA 1
ATOM 704 C C . LYS B 1 23 ? 20.189 8.859 9.422 1.00 22.03 87 LYS B C 1
ATOM 705 O O . LYS B 1 23 ? 19.196 9.144 8.747 1.00 20.76 87 LYS B O 1
ATOM 711 N N . LYS B 1 24 ? 20.913 7.759 9.186 1.00 21.45 88 LYS B N 1
ATOM 712 C CA . LYS B 1 24 ? 20.558 6.877 8.065 1.00 22.25 88 LYS B CA 1
ATOM 713 C C . LYS B 1 24 ? 19.234 6.239 8.332 1.00 25.70 88 LYS B C 1
ATOM 714 O O . LYS B 1 24 ? 18.396 6.105 7.430 1.00 27.32 88 LYS B O 1
ATOM 720 N N . ILE B 1 25 ? 19.000 5.883 9.594 1.00 25.22 89 ILE B N 1
ATOM 721 C CA . ILE B 1 25 ? 17.726 5.313 9.993 1.00 24.72 89 ILE B CA 1
ATOM 722 C C . ILE B 1 25 ? 16.562 6.267 9.791 1.00 26.15 89 ILE B C 1
ATOM 723 O O . ILE B 1 25 ? 15.521 5.919 9.196 1.00 23.75 89 ILE B O 1
ATOM 728 N N . ALA B 1 26 ? 16.721 7.496 10.270 1.00 27.02 90 ALA B N 1
ATOM 729 C CA . ALA B 1 26 ? 15.696 8.497 9.995 1.00 25.76 90 ALA B CA 1
ATOM 730 C C . ALA B 1 26 ? 15.492 8.764 8.501 1.00 26.17 90 ALA B C 1
ATOM 731 O O . ALA B 1 26 ? 14.381 8.932 8.075 1.00 25.56 90 ALA B O 1
ATOM 733 N N . GLU B 1 27 ? 16.542 8.701 7.677 1.00 23.20 91 GLU B N 1
ATOM 734 C CA . GLU B 1 27 ? 16.375 8.889 6.269 1.00 23.09 91 GLU B CA 1
ATOM 735 C C . GLU B 1 27 ? 15.577 7.741 5.651 1.00 24.30 91 GLU B C 1
ATOM 736 O O . GLU B 1 27 ? 14.843 7.960 4.683 1.00 22.21 91 GLU B O 1
ATOM 742 N N . THR B 1 28 ? 15.757 6.526 6.172 1.00 24.76 92 THR B N 1
ATOM 743 C CA . THR B 1 28 ? 14.995 5.354 5.717 1.00 27.84 92 THR B CA 1
ATOM 744 C C . THR B 1 28 ? 13.496 5.455 6.038 1.00 26.20 92 THR B C 1
ATOM 745 O O . THR B 1 28 ? 12.664 5.140 5.224 1.00 25.78 92 THR B O 1
ATOM 749 N N . LEU B 1 29 ? 13.175 5.893 7.247 1.00 26.72 93 LEU B N 1
ATOM 750 C CA . LEU B 1 29 ? 11.793 6.276 7.635 1.00 26.22 93 LEU B CA 1
ATOM 751 C C . LEU B 1 29 ? 11.234 7.358 6.714 1.00 25.92 93 LEU B C 1
ATOM 752 O O . LEU B 1 29 ? 10.115 7.223 6.240 1.00 26.32 93 LEU B O 1
ATOM 757 N N . ARG B 1 30 ? 12.007 8.416 6.411 1.00 23.81 94 ARG B N 1
ATOM 758 C CA . ARG B 1 30 ? 11.469 9.449 5.509 1.00 23.41 94 ARG B CA 1
ATOM 759 C C . ARG B 1 30 ? 11.139 8.958 4.123 1.00 23.02 94 ARG B C 1
ATOM 760 O O . ARG B 1 30 ? 10.181 9.401 3.512 1.00 24.84 94 ARG B O 1
ATOM 768 N N . SER B 1 31 ? 11.961 8.099 3.565 1.00 21.17 95 SER B N 1
ATOM 769 C CA . SER B 1 31 ? 11.689 7.560 2.264 1.00 24.73 95 SER B CA 1
ATOM 770 C C . SER B 1 31 ? 10.369 6.763 2.279 1.00 28.38 95 SER B C 1
ATOM 771 O O . SER B 1 31 ? 9.578 6.903 1.366 1.00 30.46 95 SER B O 1
ATOM 774 N N . LYS B 1 32 ? 10.090 5.962 3.310 1.00 27.29 96 LYS B N 1
ATOM 775 C CA . LYS B 1 32 ? 8.840 5.185 3.336 1.00 27.63 96 LYS B CA 1
ATOM 776 C C . LYS B 1 32 ? 7.634 6.126 3.521 1.00 29.73 96 LYS B C 1
ATOM 777 O O . LYS B 1 32 ? 6.639 6.027 2.799 1.00 29.28 96 LYS B O 1
ATOM 783 N N . LEU B 1 33 ? 7.750 7.056 4.478 1.00 28.98 97 LEU B N 1
ATOM 784 C CA . LEU B 1 33 ? 6.775 8.147 4.668 1.00 30.03 97 LEU B CA 1
ATOM 785 C C . LEU B 1 33 ? 6.440 8.982 3.432 1.00 29.83 97 LEU B C 1
ATOM 786 O O . LEU B 1 33 ? 5.287 9.161 3.126 1.00 32.33 97 LEU B O 1
ATOM 791 N N . GLU B 1 34 ? 7.431 9.493 2.720 1.00 26.02 98 GLU B N 1
ATOM 792 C CA . GLU B 1 34 ? 7.177 10.051 1.395 1.00 28.82 98 GLU B CA 1
ATOM 793 C C . GLU B 1 34 ? 6.315 9.156 0.506 1.00 27.34 98 GLU B C 1
ATOM 794 O O . GLU B 1 34 ? 5.438 9.644 -0.169 1.00 25.22 98 GLU B O 1
ATOM 800 N N . LYS B 1 35 ? 6.604 7.869 0.458 1.00 27.85 99 LYS B N 1
ATOM 801 C CA . LYS B 1 35 ? 5.787 6.929 -0.322 1.00 29.77 99 LYS B CA 1
ATOM 802 C C . LYS B 1 35 ? 4.340 6.849 0.143 1.00 29.62 99 LYS B C 1
ATOM 803 O O . LYS B 1 35 ? 3.417 6.837 -0.686 1.00 29.47 99 LYS B O 1
ATOM 809 N N . TYR B 1 36 ? 4.152 6.768 1.465 1.00 29.73 100 TYR B N 1
ATOM 810 C CA . TYR B 1 36 ? 2.813 6.798 2.070 1.00 30.11 100 TYR B CA 1
ATOM 811 C C . TYR B 1 36 ? 2.046 8.114 1.958 1.00 29.02 100 TYR B C 1
ATOM 812 O O . TYR B 1 36 ? 0.835 8.060 1.848 1.00 28.73 100 TYR B O 1
ATOM 821 N N . VAL B 1 37 ? 2.713 9.265 2.017 1.00 27.46 101 VAL B N 1
ATOM 822 C CA . VAL B 1 37 ? 2.082 10.554 1.659 1.00 26.53 101 VAL B CA 1
ATOM 823 C C . VAL B 1 37 ? 1.577 10.528 0.199 1.00 28.95 101 VAL B C 1
ATOM 824 O O . VAL B 1 37 ? 0.439 10.940 -0.082 1.00 29.15 101 VAL B O 1
ATOM 828 N N . ASP B 1 38 ? 2.385 10.021 -0.745 1.00 27.54 102 ASP B N 1
ATOM 829 C CA . ASP B 1 38 ? 1.953 9.971 -2.130 1.00 27.45 102 ASP B CA 1
ATOM 830 C C . ASP B 1 38 ? 0.785 9.040 -2.320 1.00 25.69 102 ASP B C 1
ATOM 831 O O . ASP B 1 38 ? -0.161 9.345 -3.020 1.00 25.16 102 ASP B O 1
ATOM 836 N N . ILE B 1 39 ? 0.837 7.886 -1.691 1.00 24.12 103 ILE B N 1
ATOM 837 C CA . ILE B 1 39 ? -0.296 6.940 -1.768 1.00 24.71 103 ILE B CA 1
ATOM 838 C C . ILE B 1 39 ? -1.586 7.541 -1.243 1.00 25.85 103 ILE B C 1
ATOM 839 O O . ILE B 1 39 ? -2.641 7.412 -1.880 1.00 27.53 103 ILE B O 1
ATOM 844 N N . THR B 1 40 ? -1.519 8.166 -0.064 1.00 24.05 104 THR B N 1
ATOM 845 C CA A THR B 1 40 ? -2.683 8.748 0.593 0.50 24.61 104 THR B CA 1
ATOM 846 C CA B THR B 1 40 ? -2.735 8.671 0.542 0.50 24.66 104 THR B CA 1
ATOM 847 C C . THR B 1 40 ? -3.312 9.863 -0.210 1.00 24.16 104 THR B C 1
ATOM 848 O O . THR B 1 40 ? -4.503 10.046 -0.200 1.00 22.49 104 THR B O 1
ATOM 855 N N . LYS B 1 41 ? -2.465 10.672 -0.821 1.00 24.04 105 LYS B N 1
ATOM 856 C CA . LYS B 1 41 ? -2.912 11.732 -1.703 1.00 22.07 105 LYS B CA 1
ATOM 857 C C . LYS B 1 41 ? -3.655 11.146 -2.925 1.00 23.68 105 LYS B C 1
ATOM 858 O O . LYS B 1 41 ? -4.727 11.620 -3.309 1.00 25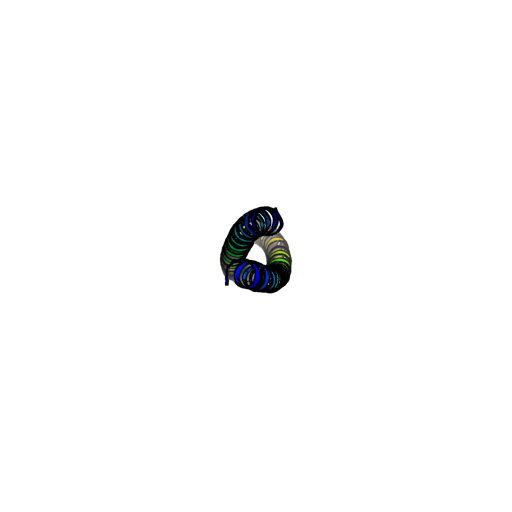.53 105 LYS B O 1
ATOM 864 N N . LYS B 1 42 ? -3.129 10.106 -3.549 1.00 24.11 106 LYS B N 1
ATOM 865 C CA . LYS B 1 42 ? -3.868 9.492 -4.633 1.00 23.07 106 LYS B CA 1
ATOM 866 C C . LYS B 1 42 ? -5.213 8.880 -4.136 1.00 23.50 106 LYS B C 1
ATOM 867 O O . LYS B 1 42 ? -6.224 9.002 -4.785 1.00 22.86 106 LYS B O 1
ATOM 873 N N . LEU B 1 43 ? -5.228 8.193 -3.000 1.00 23.08 107 LEU B N 1
ATOM 874 C CA . LEU B 1 43 ? -6.499 7.674 -2.479 1.00 22.15 107 LEU B CA 1
ATOM 875 C C . LEU B 1 43 ? -7.496 8.782 -2.123 1.00 23.92 107 LEU B C 1
ATOM 876 O O . LEU B 1 43 ? -8.681 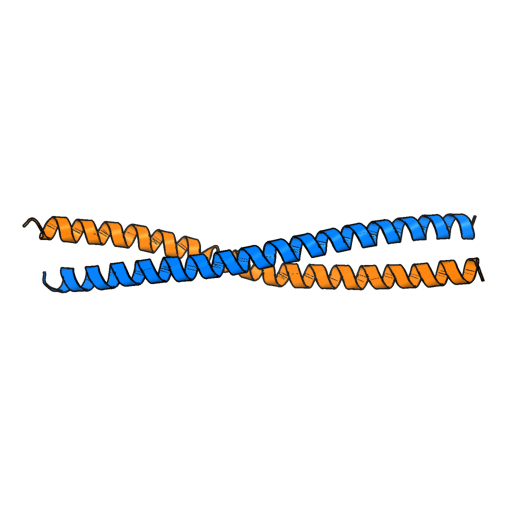8.572 -2.291 1.00 25.86 107 LEU B O 1
ATOM 881 N N . GLU B 1 44 ? -7.038 9.945 -1.626 1.00 22.23 108 GLU B N 1
ATOM 882 C CA . GLU B 1 44 ? -7.931 11.084 -1.341 1.00 23.75 108 GLU B CA 1
ATOM 883 C C . GLU B 1 44 ? -8.499 11.571 -2.621 1.00 20.65 108 G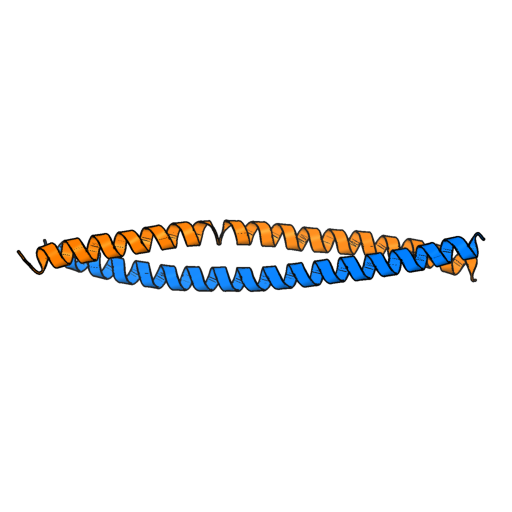LU B C 1
ATOM 884 O O 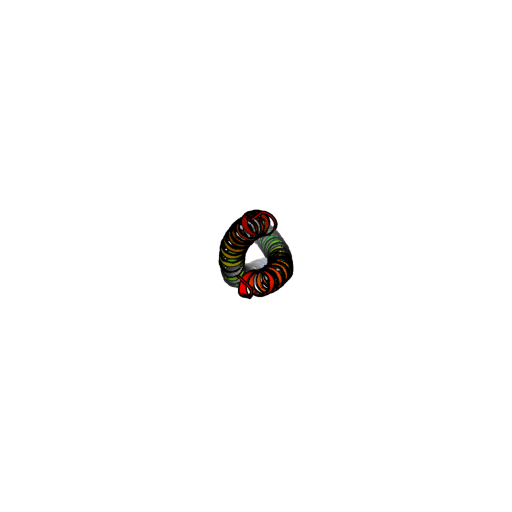. GLU B 1 44 ? -9.651 11.928 -2.649 1.00 19.33 108 GLU B O 1
ATOM 890 N N . ASP B 1 45 ? -7.684 11.653 -3.673 1.00 20.00 109 ASP B N 1
ATOM 891 C CA . ASP B 1 45 ? -8.184 12.184 -4.964 1.00 21.48 109 ASP B CA 1
ATOM 892 C C . ASP B 1 45 ? -9.227 11.193 -5.470 1.00 21.19 109 ASP B C 1
ATOM 893 O O . ASP B 1 45 ? -10.307 11.590 -6.005 1.00 22.70 109 ASP B O 1
ATOM 898 N N . GLN B 1 46 ? -8.923 9.898 -5.315 1.00 22.95 110 GLN B N 1
ATOM 899 C CA . GLN B 1 46 ? -9.913 8.866 -5.793 1.00 23.56 110 GLN B CA 1
ATOM 900 C C . GLN B 1 46 ? -11.235 8.916 -4.980 1.00 22.15 110 GLN B C 1
ATOM 901 O O . GLN B 1 46 ? -12.330 8.847 -5.521 1.00 21.79 110 GLN B O 1
ATOM 907 N N . ASN B 1 47 ? -11.120 9.058 -3.668 1.00 21.54 111 ASN B N 1
ATOM 908 C CA . ASN B 1 47 ? -12.254 9.134 -2.785 1.00 22.85 111 ASN B CA 1
ATOM 909 C C . ASN B 1 47 ? -13.191 10.272 -3.238 1.00 23.75 111 ASN B C 1
ATOM 910 O O . ASN B 1 47 ? -14.411 10.108 -3.328 1.00 22.35 111 ASN B O 1
ATOM 915 N N . LEU B 1 48 ? -12.612 11.428 -3.533 1.00 23.87 112 LEU B N 1
ATOM 916 C CA . LEU B 1 48 ? -13.377 12.582 -3.982 1.00 22.09 112 LEU B CA 1
ATOM 917 C C . LEU B 1 48 ? -14.073 12.256 -5.283 1.00 21.35 112 LEU B C 1
ATOM 918 O O . LEU B 1 48 ? -15.250 12.545 -5.452 1.00 18.60 112 LEU B O 1
ATOM 923 N N . ASN B 1 49 ? -13.376 11.686 -6.253 1.00 22.37 113 ASN B N 1
ATOM 924 C CA . ASN B 1 49 ? -14.077 11.359 -7.508 1.00 23.36 113 ASN B CA 1
ATOM 925 C C . ASN B 1 49 ? -15.226 10.349 -7.330 1.00 22.67 113 ASN B C 1
ATOM 926 O O . ASN B 1 49 ? -16.306 10.491 -7.931 1.00 21.25 113 ASN B O 1
ATOM 931 N N . LEU B 1 50 ? -14.996 9.332 -6.517 1.00 20.55 114 LEU B N 1
ATOM 932 C CA . LEU B 1 50 ? -16.094 8.418 -6.181 1.00 19.28 114 LEU B CA 1
ATOM 933 C C . LEU B 1 50 ? -17.324 9.021 -5.455 1.00 20.71 114 LEU B C 1
ATOM 934 O O . LEU B 1 50 ? -18.463 8.679 -5.789 1.00 21.77 114 LEU B O 1
ATOM 939 N N . GLN B 1 51 ? -17.105 9.881 -4.465 1.00 20.54 115 GLN B N 1
ATOM 940 C CA . GLN B 1 51 ? -18.189 10.686 -3.906 1.00 24.05 115 GLN B CA 1
ATOM 941 C C . GLN B 1 51 ? -19.019 11.489 -4.918 1.00 24.48 115 GLN B C 1
ATOM 942 O O . GLN B 1 51 ? -20.264 11.453 -4.882 1.00 24.36 115 GLN B O 1
ATOM 948 N N . ILE B 1 52 ? -18.348 12.172 -5.833 1.00 23.64 116 ILE B N 1
ATOM 949 C CA . ILE B 1 52 ? -19.052 12.911 -6.862 1.00 24.36 116 ILE B CA 1
ATOM 950 C C . ILE B 1 52 ? -19.803 11.942 -7.783 1.00 25.85 116 ILE B C 1
ATOM 951 O O . ILE B 1 52 ? -20.935 12.186 -8.145 1.00 27.89 116 ILE B O 1
ATOM 956 N N . LYS B 1 53 ? -19.187 10.833 -8.158 1.00 25.64 117 LYS B N 1
ATOM 957 C CA . LYS B 1 53 ? -19.849 9.888 -9.055 1.00 27.43 117 LYS B CA 1
ATOM 958 C C . LYS B 1 53 ? -21.109 9.297 -8.421 1.00 26.63 117 LYS B C 1
ATOM 959 O O . LYS B 1 53 ? -22.143 9.138 -9.097 1.00 28.17 117 LYS B O 1
ATOM 965 N N . ILE B 1 54 ? -21.042 9.010 -7.128 1.00 28.58 118 ILE B N 1
ATOM 966 C CA . ILE B 1 54 ? -22.174 8.429 -6.389 1.00 27.26 118 ILE B CA 1
ATOM 967 C C . ILE B 1 54 ? -23.320 9.412 -6.397 1.00 28.30 118 ILE B C 1
ATOM 968 O O . ILE B 1 54 ? -24.458 9.058 -6.688 1.00 27.41 118 ILE B O 1
ATOM 973 N N . SER B 1 55 ? -23.017 10.657 -6.089 1.00 29.45 119 SER B N 1
ATOM 974 C CA . SER B 1 55 ? -24.064 11.648 -6.153 1.00 30.74 119 SER B CA 1
ATOM 975 C C . SER B 1 55 ? -24.626 11.793 -7.557 1.00 32.11 119 SER B C 1
ATOM 976 O O . SER B 1 55 ? -25.823 11.874 -7.717 1.00 29.43 119 SER B O 1
ATOM 979 N N . ASP B 1 56 ? -23.748 11.904 -8.552 1.00 33.87 120 ASP B N 1
ATOM 980 C CA . ASP B 1 56 ? -24.167 11.911 -9.954 1.00 35.92 120 ASP B CA 1
ATOM 981 C C . ASP B 1 56 ? -25.181 10.806 -10.254 1.00 35.57 120 ASP B C 1
ATOM 982 O O . ASP B 1 56 ? -26.241 11.054 -10.845 1.00 37.74 120 ASP B O 1
ATOM 987 N N . LEU B 1 57 ? -24.842 9.578 -9.868 1.00 33.59 121 LEU B N 1
ATOM 988 C CA . LEU B 1 57 ? -25.639 8.386 -10.170 1.00 32.07 121 LEU B CA 1
ATOM 989 C C . LEU B 1 57 ? -26.928 8.382 -9.384 1.00 32.11 121 LEU B C 1
ATOM 990 O O . LEU B 1 57 ? -27.984 8.090 -9.950 1.00 32.40 121 LEU B O 1
ATOM 995 N N . GLU B 1 58 ? -26.874 8.698 -8.090 1.00 29.54 122 GLU B N 1
ATOM 996 C CA . GLU B 1 58 ? -28.118 8.805 -7.311 1.00 32.39 122 GLU B CA 1
ATOM 997 C C . GLU B 1 58 ? -29.140 9.727 -7.974 1.00 36.64 122 GLU B C 1
ATOM 998 O O . G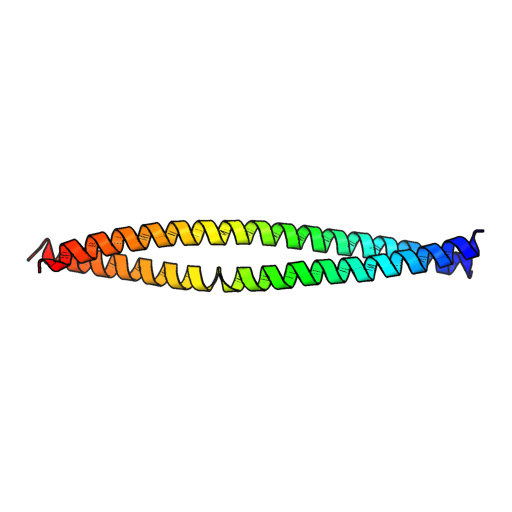LU B 1 58 ? -30.329 9.388 -8.021 1.00 37.14 122 GLU B O 1
ATOM 1004 N N . LYS B 1 59 ? -28.670 10.877 -8.457 1.00 38.46 123 LYS B N 1
ATOM 1005 C CA . LYS B 1 59 ? -29.518 11.891 -9.142 1.00 40.24 123 LYS B CA 1
ATOM 1006 C C . LYS B 1 59 ? -30.140 11.368 -10.433 1.00 41.23 123 LYS B C 1
ATOM 1007 O O . LYS B 1 59 ? -31.353 11.463 -10.620 1.00 42.47 123 LYS B O 1
ATOM 1013 N N . LYS B 1 60 ? -29.313 10.837 -11.329 1.00 41.57 124 LYS B N 1
ATOM 1014 C CA . LYS B 1 60 ? -29.823 10.115 -12.511 1.00 41.26 124 LYS B CA 1
ATOM 1015 C C . LYS B 1 60 ? -30.924 9.117 -12.140 1.00 42.63 124 LYS B C 1
ATOM 1016 O O . LYS B 1 60 ? -31.990 9.068 -12.788 1.00 43.16 124 LYS B O 1
ATOM 1022 N N . LEU B 1 61 ? -30.681 8.343 -11.088 1.00 42.64 125 LEU B N 1
ATOM 1023 C CA . LEU B 1 61 ? -31.630 7.327 -10.637 1.00 45.69 125 LEU B CA 1
ATOM 1024 C C . LEU B 1 61 ? -32.902 8.000 -10.159 1.00 48.32 125 LEU B C 1
ATOM 1025 O O . LEU B 1 61 ? -33.990 7.545 -10.482 1.00 48.53 125 LEU B O 1
ATOM 1030 N N . SER B 1 62 ? -32.756 9.053 -9.352 1.00 49.83 126 SER B N 1
ATOM 1031 C CA . SER B 1 62 ? -33.900 9.800 -8.848 1.00 51.77 126 SER B CA 1
ATOM 1032 C C . SER B 1 62 ? -34.661 10.394 -10.032 1.00 55.31 126 SER B C 1
ATOM 1033 O O . SER B 1 62 ? -35.898 10.416 -10.063 1.00 56.43 126 SER B O 1
ATOM 1036 N N . ASP B 1 63 ? -33.910 10.877 -11.011 1.00 57.00 127 ASP B N 1
ATOM 1037 C CA . ASP B 1 63 ? -34.499 11.460 -12.200 1.00 59.01 127 ASP B CA 1
ATOM 1038 C C . ASP B 1 63 ? -35.019 10.376 -13.154 1.00 63.35 127 ASP B C 1
ATOM 1039 O O . ASP B 1 63 ? -35.424 10.664 -14.286 1.00 64.28 127 ASP B O 1
ATOM 1044 N N . ALA B 1 64 ? -35.022 9.136 -12.675 1.00 65.89 128 ALA B N 1
ATOM 1045 C CA . ALA B 1 64 ? -35.523 7.990 -13.437 1.00 68.90 128 ALA B CA 1
ATOM 1046 C C . ALA B 1 64 ? -36.456 7.179 -12.544 1.00 71.45 128 ALA B C 1
ATOM 1047 O O . ALA B 1 64 ? -37.366 6.513 -13.023 1.00 71.77 128 ALA B O 1
ATOM 1049 N N . ASN B 1 65 ? -36.213 7.245 -11.237 1.00 73.67 129 ASN B N 1
ATOM 1050 C CA . ASN B 1 65 ? -37.184 6.816 -10.226 1.00 75.57 129 ASN B CA 1
ATOM 1051 C C . ASN B 1 65 ? -38.389 7.757 -10.288 1.00 78.70 129 ASN B C 1
ATOM 1052 O O . ASN B 1 65 ? -39.369 7.590 -9.562 1.00 79.17 129 ASN B O 1
ATOM 1057 N N . SER B 1 66 ? -38.293 8.761 -11.159 1.00 80.96 130 SER B N 1
ATOM 1058 C CA . SER B 1 66 ? -39.363 9.728 -11.368 1.00 82.42 130 SER B CA 1
ATOM 1059 C C . SER B 1 66 ? -39.426 10.150 -12.843 1.00 83.54 130 SER B C 1
ATOM 1060 O O . SER B 1 66 ? -38.983 11.246 -13.188 1.00 83.92 130 SER B O 1
ATOM 1063 N N . THR B 1 67 ? -39.969 9.283 -13.704 1.00 83.75 131 THR B N 1
ATOM 1064 C CA . THR B 1 67 ? -40.057 9.560 -15.153 1.00 84.05 131 THR B CA 1
ATOM 1065 C C . THR B 1 67 ? -41.320 8.972 -15.802 1.00 83.87 131 THR B C 1
ATOM 1066 O O . THR B 1 67 ? -42.077 9.672 -16.488 1.00 83.56 131 THR B O 1
#

Sequence (127 aa):
QQNKELNFKLREKQNEIFELKKIAETLRSKLEKYVDITKKLEDQNLNLQIKISDLEKKLSDAQQNKELNFKLREKQNEIFELKKIAETLRSKLEKYVDITTKKLEDQNLNLQIKISDLEKKLSDANST

Foldseek 3Di:
DVVVVVVVVVVVVVVVVVVVVVVVVVVVVVVVVVVVVVVVVVVVVVVVVVVVVVVVVVVVVD/DVVVVVVVVVVVVVVVVVVVVVVVVVVVVVVVVVVVVVVVVVVVVVVVVVVVVVVVV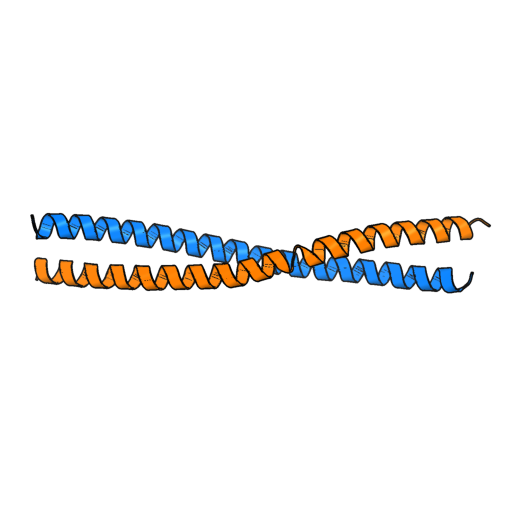VVVVVVPD

GO terms:
  GO:0005821 intermediate layer of spindle pole body (C, IDA)
  GO:0005823 central plaque of spindle pole body (C, IDA)
  GO:0005200 structural constituent of cytoskeleton (F, IMP)
  GO:0030474 spindle pole body duplication (P, IMP)
  GO:0005515 protein binding (F, IPI)

Organism: Saccharomyces cerevisiae (strain ATCC 204508 / S288c) (NCBI:txid559292)

Secondary structure (DSSP, 8-state):
-HHHHHHHHHHHHHHHHHHHHHHHHHHHHHHHHHHHHHHHHHHHHHHHHHHHHHHHHHTT--/-HHHHHHHHHHHHHHHHHHHHHHHHHHHHHHHHHHHHHHHHHHHHHHHHHHHHHHHHHHHTTTT-

Solvent-accessible surface area: 9651 Å² total; per-residue (Å²): 172,102,58,147,100,7,82,134,66,20,142,69,35,43,80,52,9,128,92,17,90,94,65,2,102,62,20,120,56,104,28,92,119,61,53,44,64,14,118,143,27,89,90,78,10,99,69,21,86,93,110,13,50,62,12,89,142,115,35,96,137,108,155,113,56,162,80,16,60,140,92,20,207,73,37,81,106,54,1,140,69,21,102,109,60,1,102,64,17,90,52,100,19,118,129,63,46,88,65,8,108,125,19,84,84,89,20,101,97,26,83,101,91,14,65,63,15,92,125,108,39,56,74,50,119,89,160